Protein AF-A0A536MJC5-F1 (afdb_monomer_lite)

Sequence (106 aa):
MGDTGPTRTSAPLGMVAIAVIVLGVAAVGYLVTTFLFAFSGGQYRMVAVVNLGAVAVISLGVLVGAVMWMVRSSAEAIKWTAIATGGGWLAALIAEWLISFSLGAG

Structure (mmCIF, N/CA/C/O backbone):
data_AF-A0A536MJC5-F1
#
_entry.id   AF-A0A536MJC5-F1
#
loop_
_atom_site.group_PDB
_atom_site.id
_atom_site.type_symbol
_atom_site.label_atom_id
_atom_site.label_alt_id
_atom_site.label_comp_id
_atom_site.label_asym_id
_atom_site.label_entity_id
_atom_site.label_seq_id
_atom_site.pdbx_PDB_ins_code
_atom_site.Cartn_x
_atom_site.Cartn_y
_atom_site.Cartn_z
_atom_site.occupancy
_atom_site.B_iso_or_equiv
_atom_site.auth_seq_id
_atom_site.auth_comp_id
_atom_site.auth_asym_id
_atom_site.auth_atom_id
_atom_site.pdbx_PDB_model_num
ATOM 1 N N . MET A 1 1 ? -26.809 6.752 33.860 1.00 40.47 1 MET A N 1
ATOM 2 C CA . MET A 1 1 ? -26.117 5.496 33.495 1.00 40.47 1 MET A CA 1
ATOM 3 C C . MET A 1 1 ? -26.514 5.210 32.060 1.00 40.47 1 MET A C 1
ATOM 5 O O . MET A 1 1 ? -27.671 4.920 31.845 1.00 40.47 1 MET A O 1
ATOM 9 N N . GLY A 1 2 ? -25.728 5.464 31.023 1.00 45.28 2 GLY A N 1
ATOM 10 C CA . GLY A 1 2 ? -24.274 5.413 30.918 1.00 45.28 2 GLY A CA 1
ATOM 11 C C . GLY A 1 2 ? -23.872 4.322 29.921 1.00 45.28 2 GLY A C 1
ATOM 12 O O . GLY A 1 2 ? -22.959 3.565 30.216 1.00 45.28 2 GLY A O 1
ATOM 13 N N . ASP A 1 3 ? -24.571 4.210 28.785 1.00 44.28 3 ASP A N 1
ATOM 14 C CA . ASP A 1 3 ? -24.174 3.322 27.689 1.00 44.28 3 ASP A CA 1
ATOM 15 C C . ASP A 1 3 ? -23.102 4.022 26.848 1.00 44.28 3 ASP A C 1
ATOM 17 O O . ASP A 1 3 ? -23.372 4.621 25.811 1.00 44.28 3 ASP A O 1
ATOM 21 N N . THR A 1 4 ? -21.858 3.972 27.318 1.00 52.59 4 THR A N 1
ATOM 22 C CA . THR A 1 4 ? -20.671 4.330 26.525 1.00 52.59 4 THR A CA 1
ATOM 23 C C . THR A 1 4 ? -19.897 3.067 26.168 1.00 52.59 4 THR A C 1
ATOM 25 O O . THR A 1 4 ? -18.710 2.932 26.467 1.00 52.59 4 THR A O 1
ATOM 28 N N . GLY A 1 5 ? -20.588 2.102 25.557 1.00 50.84 5 GLY A N 1
ATOM 29 C CA . GLY A 1 5 ? -19.919 1.006 24.865 1.00 50.84 5 GLY A CA 1
ATOM 30 C C . GLY A 1 5 ? -19.159 1.569 23.659 1.00 50.84 5 GLY A C 1
ATOM 31 O O . GLY A 1 5 ? -19.705 2.438 22.976 1.00 50.84 5 GLY A O 1
ATOM 32 N N . PRO A 1 6 ? -17.918 1.122 23.385 1.00 52.19 6 PRO A N 1
ATOM 33 C CA . PRO A 1 6 ? -17.156 1.603 22.240 1.00 52.19 6 PRO A CA 1
ATOM 34 C C . PRO A 1 6 ? -18.013 1.433 20.992 1.00 52.19 6 PRO A C 1
ATOM 36 O O . PRO A 1 6 ? -18.525 0.339 20.737 1.00 52.19 6 PRO A O 1
ATOM 39 N N . THR A 1 7 ? -18.208 2.526 20.255 1.00 54.53 7 THR A N 1
ATOM 40 C CA . THR A 1 7 ? -18.882 2.543 18.961 1.00 54.53 7 THR A CA 1
ATOM 41 C C . THR A 1 7 ? -18.245 1.461 18.104 1.00 54.53 7 THR A C 1
ATOM 43 O O . THR A 1 7 ? -17.156 1.626 17.558 1.00 54.53 7 THR A O 1
ATOM 46 N N . ARG A 1 8 ? -18.902 0.299 18.021 1.00 56.75 8 ARG A N 1
ATOM 47 C CA . ARG A 1 8 ? -18.553 -0.727 17.050 1.00 56.75 8 ARG A CA 1
ATOM 48 C C . ARG A 1 8 ? -18.856 -0.090 15.706 1.00 56.75 8 ARG A C 1
ATOM 50 O O . ARG A 1 8 ? -19.987 -0.172 15.234 1.00 56.75 8 ARG A O 1
ATOM 57 N N . THR A 1 9 ? -17.873 0.578 15.101 1.00 57.66 9 THR A N 1
ATOM 58 C CA . THR A 1 9 ? -17.859 0.785 13.655 1.00 57.66 9 THR A CA 1
ATOM 59 C C . THR A 1 9 ? -18.228 -0.566 13.080 1.00 57.66 9 THR A C 1
ATOM 61 O O . THR A 1 9 ? -17.507 -1.538 13.323 1.00 57.66 9 THR A O 1
ATOM 64 N N . SER A 1 10 ? -19.417 -0.669 12.483 1.00 66.44 10 SER A N 1
ATOM 65 C CA . SER A 1 10 ? -19.926 -1.969 12.066 1.00 66.44 10 SER A CA 1
ATOM 66 C C . SER A 1 10 ? -18.849 -2.616 11.195 1.00 66.44 10 SER A C 1
ATOM 68 O O . SER A 1 10 ? -18.303 -1.964 10.304 1.00 66.44 10 SER A O 1
ATOM 70 N N . ALA A 1 11 ? -18.458 -3.853 11.515 1.00 74.62 11 ALA A N 1
ATOM 71 C CA . ALA A 1 11 ? -17.365 -4.533 10.819 1.00 74.62 11 ALA A CA 1
ATOM 72 C C . ALA A 1 11 ? -17.456 -4.421 9.277 1.00 74.62 11 ALA A C 1
ATOM 74 O O . ALA A 1 11 ? -16.417 -4.177 8.661 1.00 74.62 11 ALA A O 1
ATOM 75 N N . PRO A 1 12 ? -18.660 -4.452 8.657 1.00 81.06 12 PRO A N 1
ATOM 76 C CA . PRO A 1 12 ? -18.815 -4.192 7.227 1.00 81.06 12 PRO A CA 1
ATOM 77 C C . PRO A 1 12 ? -18.305 -2.813 6.781 1.00 81.06 12 PRO A C 1
ATOM 79 O O . PRO A 1 12 ? -17.588 -2.722 5.790 1.00 81.06 12 PRO A O 1
ATOM 82 N N . LEU A 1 13 ? -18.610 -1.738 7.516 1.00 86.25 13 LEU A N 1
ATOM 83 C CA . LEU A 1 13 ? -18.166 -0.382 7.166 1.00 86.25 13 LEU A CA 1
ATOM 84 C C . LEU A 1 13 ? -16.646 -0.228 7.266 1.00 86.25 13 LEU A C 1
ATOM 86 O O . LEU A 1 13 ? -16.039 0.426 6.420 1.00 86.25 13 LEU A O 1
ATOM 90 N N . GLY A 1 14 ? -16.014 -0.842 8.269 1.00 86.50 14 GLY A N 1
ATOM 91 C CA . GLY A 1 14 ? -14.556 -0.787 8.395 1.00 86.50 14 GLY A CA 1
ATOM 92 C C . GLY A 1 14 ? -13.836 -1.585 7.302 1.00 86.50 14 GLY A C 1
ATOM 93 O O . GLY A 1 14 ? -12.810 -1.134 6.800 1.00 86.50 14 GLY A O 1
ATOM 94 N N . MET A 1 15 ? -14.394 -2.723 6.876 1.00 88.19 15 MET A N 1
ATOM 95 C CA . MET A 1 15 ? -13.872 -3.481 5.732 1.00 88.19 15 MET A CA 1
ATOM 96 C C . MET A 1 15 ? -13.997 -2.689 4.428 1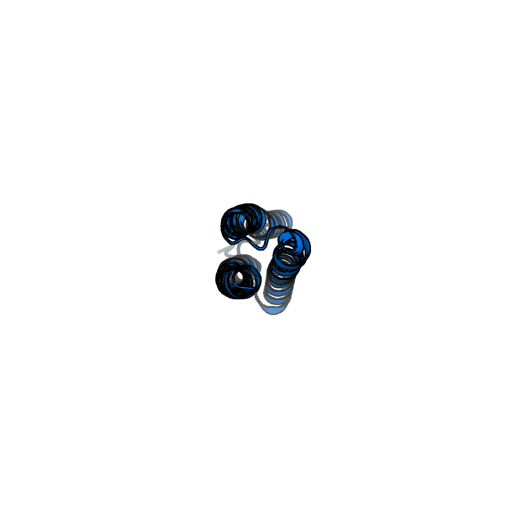.00 88.19 15 MET A C 1
ATOM 98 O O . MET A 1 15 ? -13.041 -2.633 3.658 1.00 88.19 15 MET A O 1
ATOM 102 N N . VAL A 1 16 ? -15.137 -2.023 4.206 1.00 92.88 16 VAL A N 1
ATOM 103 C CA . VAL A 1 16 ? -15.330 -1.131 3.052 1.00 92.88 16 VAL A CA 1
ATOM 104 C C . VAL A 1 16 ? -14.305 0.002 3.071 1.00 92.88 16 VAL A C 1
ATOM 106 O O . VAL A 1 16 ? -13.689 0.271 2.045 1.00 92.88 16 VAL A O 1
ATOM 109 N N . ALA A 1 17 ? -14.057 0.625 4.226 1.00 92.75 17 ALA A N 1
ATOM 110 C CA . ALA A 1 17 ? -13.052 1.681 4.345 1.00 92.75 17 ALA A CA 1
ATOM 111 C C . ALA A 1 17 ? -11.640 1.189 3.974 1.00 92.75 17 ALA A C 1
ATOM 113 O O . ALA A 1 17 ? -10.948 1.845 3.198 1.00 92.75 17 ALA A O 1
ATOM 114 N N . ILE A 1 18 ? -11.230 0.017 4.472 1.00 94.38 18 ILE A N 1
ATOM 115 C CA . ILE A 1 18 ? -9.944 -0.609 4.118 1.00 94.38 18 ILE A CA 1
ATOM 116 C C . ILE A 1 18 ? -9.875 -0.892 2.614 1.00 94.38 18 ILE A C 1
ATOM 118 O O . ILE A 1 18 ? -8.888 -0.535 1.975 1.00 94.38 18 ILE A O 1
ATOM 122 N N . ALA A 1 19 ? -10.925 -1.477 2.033 1.00 94.50 19 ALA A N 1
ATOM 123 C CA . ALA A 1 19 ? -10.971 -1.776 0.605 1.00 94.50 19 ALA A CA 1
ATOM 124 C C . ALA A 1 19 ? -10.865 -0.505 -0.253 1.00 94.50 19 ALA A C 1
ATOM 126 O O . ALA A 1 19 ? -10.096 -0.476 -1.210 1.00 94.50 19 ALA A O 1
ATOM 127 N N . VAL A 1 20 ? -11.578 0.563 0.117 1.00 96.25 20 VAL A N 1
ATOM 128 C CA . VAL A 1 20 ? -11.523 1.862 -0.572 1.00 96.25 20 VAL A CA 1
ATOM 129 C C . VAL A 1 20 ? -10.128 2.477 -0.488 1.00 96.25 20 VAL A C 1
ATOM 131 O O . VAL A 1 20 ? -9.633 2.976 -1.493 1.00 96.25 20 VAL A O 1
ATOM 134 N N . ILE A 1 21 ? -9.470 2.414 0.671 1.00 95.62 21 ILE A N 1
ATOM 135 C CA . ILE A 1 21 ? -8.093 2.903 0.828 1.00 95.62 21 ILE A CA 1
ATOM 136 C C . ILE A 1 21 ? -7.146 2.115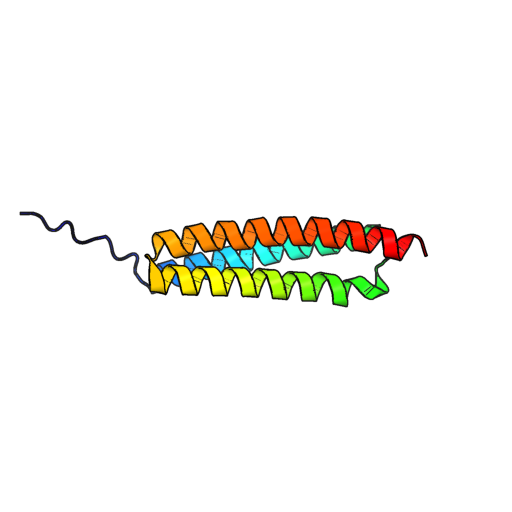 -0.076 1.00 95.62 21 ILE A C 1
ATOM 138 O O . ILE A 1 21 ? -6.421 2.711 -0.868 1.00 95.62 21 ILE A O 1
ATOM 142 N N . VAL A 1 22 ? -7.161 0.784 0.023 1.00 95.25 22 VAL A N 1
ATOM 143 C CA . VAL A 1 22 ? -6.226 -0.069 -0.719 1.00 95.25 22 VAL A CA 1
ATOM 144 C C . VAL A 1 22 ? -6.424 0.097 -2.221 1.00 95.25 22 VAL A C 1
ATOM 146 O O . VAL A 1 22 ? -5.468 0.393 -2.929 1.00 95.25 22 VAL A O 1
ATOM 149 N N . LEU A 1 23 ? -7.658 -0.044 -2.708 1.00 92.62 23 LEU A N 1
ATOM 150 C CA . LEU A 1 23 ? -7.953 0.008 -4.139 1.00 92.62 23 LEU A CA 1
ATOM 151 C C . LEU A 1 23 ? -7.871 1.428 -4.699 1.00 92.62 23 LEU A C 1
ATOM 153 O O . LEU A 1 23 ? -7.368 1.615 -5.802 1.00 92.62 23 LEU A O 1
ATOM 157 N N . GLY A 1 24 ? -8.328 2.430 -3.947 1.00 92.06 24 GLY A N 1
ATOM 158 C CA . GLY A 1 24 ? -8.287 3.827 -4.371 1.00 92.06 24 GLY A CA 1
ATOM 159 C C . GLY A 1 24 ? -6.856 4.334 -4.509 1.00 92.06 24 GLY A C 1
ATOM 160 O O . GLY A 1 24 ? -6.488 4.869 -5.554 1.00 92.06 24 GLY A O 1
ATOM 161 N N . VAL A 1 25 ? -6.018 4.106 -3.493 1.00 90.50 25 VAL A N 1
ATOM 162 C CA . VAL A 1 25 ? -4.599 4.479 -3.563 1.00 90.50 25 VAL A CA 1
ATOM 163 C C . VAL A 1 25 ? -3.875 3.627 -4.606 1.00 90.50 25 VAL A C 1
ATOM 165 O O . VAL A 1 25 ? -3.050 4.163 -5.339 1.00 90.50 25 VAL A O 1
ATOM 168 N N . ALA A 1 26 ? -4.216 2.339 -4.747 1.00 88.94 26 ALA A N 1
ATOM 169 C CA . ALA A 1 26 ? -3.631 1.494 -5.783 1.00 88.94 26 ALA A CA 1
ATOM 170 C C . ALA A 1 26 ? -3.949 1.954 -7.203 1.00 88.94 26 ALA A C 1
ATOM 172 O O . ALA A 1 26 ? -3.049 1.976 -8.034 1.00 88.94 26 ALA A O 1
ATOM 173 N N . ALA A 1 27 ? -5.185 2.365 -7.485 1.00 89.69 27 ALA A N 1
ATOM 174 C CA . ALA A 1 27 ? -5.552 2.888 -8.795 1.00 89.69 27 ALA A CA 1
ATOM 175 C C . ALA A 1 27 ? -4.740 4.144 -9.143 1.00 89.69 27 ALA A C 1
ATOM 177 O O . ALA A 1 27 ? -4.194 4.246 -10.239 1.00 89.69 27 ALA A O 1
ATOM 178 N N . VAL A 1 28 ? -4.609 5.078 -8.195 1.00 90.38 28 VAL A N 1
ATOM 179 C CA . VAL A 1 28 ? -3.823 6.304 -8.399 1.00 90.38 28 VAL A CA 1
ATOM 180 C C . VAL A 1 28 ? -2.339 5.983 -8.555 1.00 90.38 28 VAL A C 1
ATOM 182 O O . VAL A 1 28 ? -1.721 6.424 -9.520 1.00 90.38 28 VAL A O 1
ATOM 185 N N . GLY A 1 29 ? -1.774 5.194 -7.641 1.00 86.69 29 GLY A N 1
ATOM 186 C CA . GLY A 1 29 ? -0.369 4.803 -7.671 1.00 86.69 29 GLY A CA 1
ATOM 187 C C . GLY A 1 29 ? -0.000 4.108 -8.976 1.00 86.69 29 GLY A C 1
ATOM 188 O O . GLY A 1 29 ? 0.968 4.507 -9.613 1.00 86.69 29 GLY A O 1
ATOM 189 N N . TYR A 1 30 ? -0.835 3.165 -9.421 1.00 86.06 30 TYR A N 1
ATOM 190 C CA . TYR A 1 30 ? -0.665 2.440 -10.677 1.00 86.06 30 TYR A CA 1
ATOM 191 C C . TYR A 1 30 ? -0.676 3.359 -11.901 1.00 86.06 30 TYR A C 1
ATOM 193 O O . TYR A 1 30 ? 0.129 3.188 -12.812 1.00 86.06 30 TYR A O 1
ATOM 201 N N . LEU A 1 31 ? -1.581 4.342 -11.945 1.00 88.12 31 LEU A N 1
ATOM 202 C CA . LEU A 1 31 ? -1.636 5.307 -13.045 1.00 88.12 31 LEU A CA 1
ATOM 203 C C . LEU A 1 31 ? -0.394 6.202 -13.075 1.00 88.12 31 LEU A C 1
ATOM 205 O O . LEU A 1 31 ? 0.150 6.449 -14.151 1.00 88.12 31 LEU A O 1
ATOM 209 N N . VAL A 1 32 ? 0.071 6.664 -11.911 1.00 86.88 32 VAL A N 1
ATOM 210 C CA . VAL A 1 32 ? 1.271 7.505 -11.813 1.00 86.88 32 VAL A CA 1
ATOM 211 C C . VAL A 1 32 ? 2.509 6.720 -12.234 1.00 86.88 32 VAL A C 1
ATOM 213 O O . VAL A 1 32 ? 3.251 7.188 -13.092 1.00 86.88 32 VAL A O 1
ATOM 216 N N . THR A 1 33 ? 2.728 5.521 -11.696 1.00 82.06 33 THR A N 1
ATOM 217 C CA . THR A 1 33 ? 3.874 4.682 -12.072 1.00 82.06 33 THR A CA 1
ATOM 218 C C . THR A 1 33 ? 3.874 4.348 -13.559 1.00 82.06 33 THR A C 1
ATOM 220 O O . THR A 1 33 ? 4.894 4.495 -14.231 1.00 82.06 33 THR A O 1
ATOM 223 N N . THR A 1 34 ? 2.706 3.991 -14.096 1.00 82.56 34 THR A N 1
ATOM 224 C CA . THR A 1 34 ? 2.487 3.745 -15.526 1.00 82.56 34 THR A CA 1
ATOM 225 C C . THR A 1 34 ? 2.872 4.957 -16.370 1.00 82.56 34 THR A C 1
ATOM 227 O O . THR A 1 34 ? 3.615 4.822 -17.342 1.00 82.56 34 THR A O 1
ATOM 230 N N . PHE A 1 35 ? 2.405 6.148 -15.987 1.00 83.19 35 PHE A N 1
ATOM 231 C CA . PHE A 1 35 ? 2.746 7.394 -16.665 1.00 83.19 35 PHE A CA 1
ATOM 232 C C . PHE A 1 35 ? 4.259 7.634 -16.648 1.00 83.19 35 PHE A C 1
ATOM 234 O O . PHE A 1 35 ? 4.848 7.853 -17.699 1.00 83.19 35 PHE A O 1
ATOM 241 N N . LEU A 1 36 ? 4.911 7.531 -15.488 1.00 79.12 36 LEU A N 1
ATOM 242 C CA . LEU A 1 36 ? 6.350 7.773 -15.354 1.00 79.12 36 LEU A CA 1
ATOM 243 C C . LEU A 1 36 ? 7.187 6.785 -16.186 1.00 79.12 36 LEU A C 1
ATOM 245 O O . LEU A 1 36 ? 8.130 7.194 -16.864 1.00 79.12 36 LEU A O 1
ATOM 249 N N . PHE A 1 37 ? 6.810 5.503 -16.207 1.00 78.81 37 PHE A N 1
ATOM 250 C CA . PHE A 1 37 ? 7.472 4.491 -17.034 1.00 78.81 37 PHE A CA 1
ATOM 251 C C . PHE A 1 37 ? 7.287 4.716 -18.538 1.00 78.81 37 PHE A C 1
ATOM 253 O O . PHE A 1 37 ? 8.166 4.353 -19.321 1.00 78.81 37 PHE A O 1
ATOM 260 N N . ALA A 1 38 ? 6.184 5.335 -18.963 1.00 79.00 38 ALA A N 1
ATOM 261 C CA . ALA A 1 38 ? 5.985 5.671 -20.367 1.00 79.00 38 ALA A CA 1
ATOM 262 C C . ALA A 1 38 ? 7.032 6.683 -20.879 1.00 79.00 38 ALA A C 1
ATOM 264 O O . ALA A 1 38 ? 7.396 6.617 -22.053 1.00 79.00 38 ALA A O 1
ATOM 265 N N . PHE A 1 39 ? 7.561 7.555 -20.009 1.00 76.69 39 PHE A N 1
ATOM 266 C CA . PHE A 1 39 ? 8.583 8.559 -20.352 1.00 76.69 39 PHE A CA 1
ATOM 267 C C . PHE A 1 39 ? 10.031 8.113 -20.093 1.00 76.69 39 PHE A C 1
ATOM 269 O O . PHE A 1 39 ? 10.953 8.828 -20.477 1.00 76.69 39 PHE A O 1
ATOM 276 N N . SER A 1 40 ? 10.262 6.953 -19.471 1.00 74.62 40 SER A N 1
ATOM 277 C CA . SER A 1 40 ? 11.608 6.510 -19.067 1.00 74.62 40 SER A CA 1
ATOM 278 C C . SER A 1 40 ? 12.404 5.778 -20.155 1.00 74.62 40 SER A C 1
ATOM 280 O O . SER A 1 40 ? 13.588 5.512 -19.973 1.00 74.62 40 SER A O 1
ATOM 282 N N . GLY A 1 41 ? 11.762 5.394 -21.266 1.00 69.75 41 GLY A N 1
ATOM 283 C CA . GLY A 1 41 ? 12.356 4.535 -22.302 1.00 69.75 41 GLY A CA 1
ATOM 284 C C . GLY A 1 41 ? 12.305 3.028 -21.992 1.00 69.75 41 GLY A C 1
ATOM 285 O O . GLY A 1 41 ? 12.545 2.214 -22.878 1.00 69.75 41 GLY A O 1
ATOM 286 N N . GLY A 1 42 ? 11.902 2.625 -20.779 1.00 70.06 42 GLY A N 1
ATOM 287 C CA . GLY A 1 42 ? 11.830 1.226 -20.325 1.00 70.06 42 GLY A CA 1
ATOM 288 C C . GLY A 1 42 ? 10.503 0.494 -20.594 1.00 70.06 42 GLY A C 1
ATOM 289 O O . GLY A 1 42 ? 10.182 -0.468 -19.890 1.00 70.06 42 GLY A O 1
ATOM 290 N N . GLN A 1 43 ? 9.709 0.935 -21.577 1.00 73.25 43 GLN A N 1
ATOM 291 C CA . GLN A 1 43 ? 8.310 0.511 -21.778 1.00 73.25 43 GLN A CA 1
ATOM 292 C C . GLN A 1 43 ? 8.124 -1.017 -21.879 1.00 73.25 43 GLN A C 1
ATOM 294 O O . GLN A 1 43 ? 7.153 -1.562 -21.358 1.00 73.25 43 GLN A O 1
ATOM 299 N N . TYR A 1 44 ? 9.083 -1.741 -22.462 1.00 70.06 44 TYR A N 1
ATOM 300 C CA . TYR A 1 44 ? 9.007 -3.199 -22.651 1.00 70.06 44 TYR A CA 1
ATOM 301 C C . TYR A 1 44 ? 9.014 -4.008 -21.344 1.00 70.06 44 TYR A C 1
ATOM 303 O O . TYR A 1 44 ? 8.592 -5.162 -21.329 1.00 70.06 44 TYR A O 1
ATOM 311 N N . ARG A 1 45 ? 9.508 -3.428 -20.240 1.00 69.25 45 ARG A N 1
ATOM 312 C CA . ARG A 1 45 ? 9.581 -4.081 -18.918 1.00 69.25 45 ARG A CA 1
ATOM 313 C C . ARG A 1 45 ? 8.622 -3.490 -17.889 1.00 69.25 45 ARG A C 1
ATOM 315 O O . ARG A 1 45 ? 8.520 -4.011 -16.781 1.00 69.25 45 ARG A O 1
ATOM 322 N N . MET A 1 46 ? 7.881 -2.459 -18.279 1.00 70.81 46 MET A N 1
ATOM 323 C CA . MET A 1 46 ? 6.928 -1.736 -17.444 1.00 70.81 46 MET A CA 1
ATOM 324 C C . MET A 1 46 ? 5.908 -2.662 -16.775 1.00 70.81 46 MET A C 1
ATOM 326 O O . MET A 1 46 ? 5.710 -2.583 -15.570 1.00 70.81 46 MET A O 1
ATOM 330 N N . VAL A 1 47 ? 5.322 -3.599 -17.527 1.00 70.44 47 VAL A N 1
ATOM 331 C CA . VAL A 1 47 ? 4.306 -4.529 -17.003 1.00 70.44 47 VAL A CA 1
ATOM 332 C C . VAL A 1 47 ? 4.857 -5.375 -15.853 1.00 70.44 47 VAL A C 1
ATOM 334 O O . VAL A 1 47 ? 4.175 -5.564 -14.852 1.00 70.44 47 VAL A O 1
ATOM 337 N N . ALA A 1 48 ? 6.096 -5.860 -15.964 1.00 69.69 48 ALA A N 1
ATOM 338 C CA . ALA A 1 48 ? 6.701 -6.706 -14.938 1.00 69.69 48 ALA A CA 1
ATOM 339 C C . ALA A 1 48 ? 7.062 -5.923 -13.669 1.00 69.69 48 ALA A C 1
ATOM 341 O O . ALA A 1 48 ? 6.981 -6.474 -12.579 1.00 69.69 48 ALA A O 1
ATOM 342 N N . VAL A 1 49 ? 7.450 -4.653 -13.800 1.00 69.62 49 VAL A N 1
ATOM 343 C CA . VAL A 1 49 ? 7.870 -3.831 -12.659 1.00 69.62 49 VAL A CA 1
ATOM 344 C C . VAL A 1 49 ? 6.655 -3.214 -11.960 1.00 69.62 49 VAL A C 1
ATOM 346 O O . VAL A 1 49 ? 6.462 -3.434 -10.766 1.00 69.62 49 VAL A O 1
ATOM 349 N N . VAL A 1 50 ? 5.784 -2.544 -12.718 1.00 79.19 50 VAL A N 1
ATOM 350 C CA . VAL A 1 50 ? 4.624 -1.815 -12.186 1.00 79.19 50 VAL A CA 1
ATOM 351 C C . VAL A 1 50 ? 3.584 -2.765 -11.589 1.00 79.19 50 VAL A C 1
ATOM 353 O O . VAL A 1 50 ? 3.063 -2.514 -10.503 1.00 79.19 50 VAL A O 1
ATOM 356 N N . ASN A 1 51 ? 3.281 -3.893 -12.247 1.00 85.12 51 ASN A N 1
ATOM 357 C CA . ASN A 1 51 ? 2.282 -4.826 -11.711 1.00 85.12 51 ASN A CA 1
ATOM 358 C C . ASN A 1 51 ? 2.779 -5.511 -10.433 1.00 85.12 51 ASN A C 1
ATOM 360 O O . ASN A 1 51 ? 1.992 -5.765 -9.524 1.00 85.12 51 ASN A O 1
ATOM 364 N N . LEU A 1 52 ? 4.074 -5.819 -10.353 1.00 86.31 52 LEU A N 1
ATOM 365 C CA . LEU A 1 52 ? 4.650 -6.524 -9.211 1.00 86.31 52 LEU A CA 1
ATOM 366 C C . LEU A 1 52 ? 4.794 -5.579 -8.009 1.00 86.31 52 LEU A C 1
ATOM 368 O O . LEU A 1 52 ? 4.451 -5.969 -6.892 1.00 86.31 52 LEU A O 1
ATOM 372 N N . GLY A 1 53 ? 5.166 -4.316 -8.252 1.00 87.19 53 GLY A N 1
ATOM 373 C CA . GLY A 1 53 ? 5.085 -3.236 -7.267 1.00 87.19 53 GLY A CA 1
ATOM 374 C C . GLY A 1 53 ? 3.658 -3.031 -6.753 1.00 87.19 53 GLY A C 1
ATOM 375 O O . GLY A 1 53 ? 3.423 -3.064 -5.544 1.00 87.19 53 GLY A O 1
ATOM 376 N N . ALA A 1 54 ? 2.678 -2.932 -7.656 1.00 89.06 54 ALA A N 1
ATOM 377 C CA . ALA A 1 54 ? 1.270 -2.779 -7.291 1.00 89.06 54 ALA A CA 1
ATOM 378 C C . ALA A 1 54 ? 0.759 -3.940 -6.423 1.00 89.06 54 ALA A C 1
ATOM 380 O O . ALA A 1 54 ? 0.161 -3.710 -5.370 1.00 89.06 54 ALA A O 1
ATOM 381 N N . VAL A 1 55 ? 1.029 -5.189 -6.820 1.00 92.50 5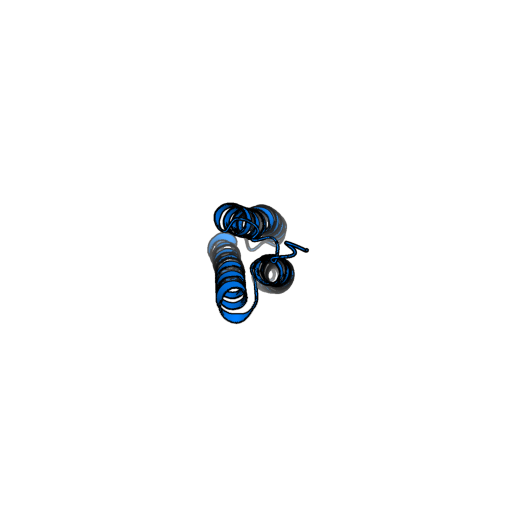5 VAL A N 1
ATOM 382 C CA . VAL A 1 55 ? 0.638 -6.383 -6.051 1.00 92.50 55 VAL A CA 1
ATOM 383 C C . VAL A 1 55 ? 1.282 -6.383 -4.666 1.00 92.50 55 VAL A C 1
ATOM 385 O O . VAL A 1 55 ? 0.600 -6.690 -3.684 1.00 92.50 55 VAL A O 1
ATOM 388 N N . ALA A 1 56 ? 2.559 -6.010 -4.558 1.00 92.00 56 ALA A N 1
ATOM 389 C CA . ALA A 1 56 ? 3.256 -5.938 -3.279 1.00 92.00 56 ALA A CA 1
ATOM 390 C C . ALA A 1 56 ? 2.609 -4.910 -2.338 1.00 92.00 56 ALA A C 1
ATOM 392 O O . ALA A 1 56 ? 2.325 -5.231 -1.182 1.00 92.00 56 ALA A O 1
ATOM 393 N N . VAL A 1 57 ? 2.310 -3.702 -2.829 1.00 94.06 57 VAL A N 1
ATOM 394 C CA . VAL A 1 57 ? 1.717 -2.641 -2.001 1.00 94.06 57 VAL A CA 1
ATOM 395 C C . VAL A 1 57 ? 0.274 -2.965 -1.608 1.00 94.06 57 VAL A C 1
ATOM 397 O O . VAL A 1 57 ? -0.101 -2.773 -0.451 1.00 94.06 57 VAL A O 1
ATOM 400 N N . ILE A 1 58 ? -0.528 -3.514 -2.527 1.00 95.12 58 ILE A N 1
ATOM 401 C CA . ILE A 1 58 ? -1.897 -3.967 -2.231 1.00 95.12 58 ILE A CA 1
ATOM 402 C C . ILE A 1 58 ? -1.874 -5.044 -1.143 1.00 95.12 58 ILE A C 1
ATOM 404 O O . ILE A 1 58 ? -2.591 -4.937 -0.146 1.00 95.12 58 ILE A O 1
ATOM 408 N N . SER A 1 59 ? -1.019 -6.058 -1.307 1.00 96.19 59 SER A N 1
ATOM 409 C CA . SER A 1 59 ? -0.891 -7.159 -0.346 1.00 96.19 59 SER A CA 1
ATOM 410 C C . SER A 1 59 ? -0.449 -6.648 1.024 1.00 96.19 59 SER A C 1
ATOM 412 O O . SER A 1 59 ? -1.017 -7.044 2.040 1.00 96.19 59 SER A O 1
ATOM 414 N N . LEU A 1 60 ? 0.510 -5.718 1.060 1.00 96.00 60 LEU A N 1
ATOM 415 C CA . LEU A 1 60 ? 0.967 -5.074 2.289 1.00 96.00 60 LEU A CA 1
ATOM 416 C C . LEU A 1 60 ? -0.172 -4.330 2.999 1.00 96.00 60 LEU A C 1
ATOM 418 O O . LEU A 1 60 ? -0.361 -4.516 4.199 1.00 96.00 60 LEU A O 1
ATOM 422 N N . GLY A 1 61 ? -0.948 -3.522 2.271 1.00 96.00 61 GLY A N 1
ATOM 423 C CA . GLY A 1 61 ? -2.077 -2.774 2.829 1.00 96.00 61 GLY A CA 1
ATOM 424 C C . GLY A 1 61 ? -3.132 -3.687 3.455 1.00 96.00 61 GLY A C 1
ATOM 425 O O . GLY A 1 61 ? -3.544 -3.464 4.595 1.00 96.00 61 GLY A O 1
ATOM 426 N N . VAL A 1 62 ? -3.511 -4.761 2.753 1.00 96.19 62 VAL A N 1
ATOM 427 C CA . VAL A 1 62 ? -4.471 -5.759 3.255 1.00 96.19 62 VAL A CA 1
ATOM 428 C C . VAL A 1 62 ? -3.931 -6.482 4.489 1.00 96.19 62 VAL A C 1
ATOM 430 O O . VAL A 1 62 ? -4.649 -6.603 5.482 1.00 96.19 62 VAL A O 1
ATOM 433 N N . LEU A 1 63 ? -2.673 -6.934 4.461 1.00 97.38 63 LEU A N 1
ATOM 434 C CA . LEU A 1 63 ? -2.055 -7.649 5.581 1.00 97.38 63 LEU A CA 1
ATOM 435 C C . LEU A 1 63 ? -1.942 -6.766 6.825 1.00 97.38 63 LEU A C 1
ATOM 437 O O . LEU A 1 63 ? -2.311 -7.198 7.916 1.00 97.38 63 LEU A O 1
ATOM 441 N N . VAL A 1 64 ? -1.486 -5.521 6.672 1.00 96.81 64 VAL A N 1
ATOM 442 C CA . VAL A 1 64 ? -1.396 -4.567 7.786 1.00 96.81 64 VAL A CA 1
ATOM 443 C C . VAL A 1 64 ? -2.781 -4.276 8.356 1.00 96.81 64 VAL A C 1
ATOM 445 O O . VAL A 1 64 ? -2.952 -4.310 9.576 1.00 96.81 64 VAL A O 1
ATOM 448 N N . GLY A 1 65 ? -3.780 -4.052 7.500 1.00 95.00 65 GLY A N 1
ATOM 449 C CA . GLY A 1 65 ? -5.164 -3.867 7.927 1.00 95.00 65 GLY A CA 1
ATOM 450 C C . GLY A 1 65 ? -5.693 -5.060 8.720 1.00 95.00 65 GLY A C 1
ATOM 451 O O . GLY A 1 65 ? -6.213 -4.879 9.820 1.00 95.00 65 GLY A O 1
ATOM 452 N N . ALA A 1 66 ? -5.498 -6.279 8.214 1.00 93.56 66 ALA A N 1
ATOM 453 C CA . ALA A 1 66 ? -5.928 -7.508 8.876 1.00 93.56 66 ALA A CA 1
ATOM 454 C C . ALA A 1 66 ? -5.250 -7.699 10.243 1.00 93.56 66 ALA A C 1
ATOM 456 O O . ALA A 1 66 ? -5.934 -7.932 11.241 1.00 93.56 66 ALA A O 1
ATOM 457 N N . VAL A 1 67 ? -3.925 -7.536 10.317 1.00 96.62 67 VAL A N 1
ATOM 458 C CA . VAL A 1 67 ? -3.163 -7.668 11.569 1.00 96.62 67 VAL A CA 1
ATOM 459 C C . VAL A 1 67 ? -3.631 -6.644 12.597 1.00 96.62 67 VAL A C 1
ATOM 461 O O . VAL A 1 67 ? -3.923 -7.003 13.735 1.00 96.62 67 VAL A O 1
ATOM 464 N N . MET A 1 68 ? -3.756 -5.376 12.207 1.00 95.94 68 MET A N 1
ATOM 465 C CA . MET A 1 68 ? -4.164 -4.307 13.122 1.00 95.94 68 MET A CA 1
ATOM 466 C C . MET A 1 68 ? -5.615 -4.458 13.579 1.00 95.94 68 MET A C 1
ATOM 468 O O . MET A 1 68 ? -5.936 -4.110 14.715 1.00 95.94 68 MET A O 1
ATOM 472 N N . TRP A 1 69 ? -6.474 -5.038 12.741 1.00 92.94 69 TRP A N 1
ATOM 473 C CA . TRP A 1 69 ? -7.834 -5.388 13.131 1.00 92.94 69 TRP A CA 1
ATOM 474 C C . TRP A 1 69 ? -7.851 -6.490 14.192 1.00 92.94 69 TRP A C 1
ATOM 476 O O . TRP A 1 69 ? -8.604 -6.391 15.157 1.00 92.94 69 TRP A O 1
ATOM 486 N N . MET A 1 70 ? -7.015 -7.522 14.031 1.00 91.88 70 MET A N 1
ATOM 487 C CA . MET A 1 70 ? -6.925 -8.646 14.970 1.00 91.88 70 MET A CA 1
ATOM 488 C C . MET A 1 70 ? -6.303 -8.248 16.311 1.00 91.88 70 MET A C 1
ATOM 490 O O . MET A 1 70 ? -6.766 -8.698 17.354 1.00 91.88 70 MET A O 1
ATOM 494 N N . VAL A 1 71 ? -5.249 -7.427 16.293 1.00 94.62 71 VAL A N 1
ATOM 495 C CA . VAL A 1 71 ? -4.429 -7.154 17.488 1.00 94.62 71 VAL A CA 1
ATOM 496 C C . VAL A 1 71 ? -4.751 -5.828 18.179 1.00 94.62 71 VAL A C 1
ATOM 498 O O . VAL A 1 71 ? -4.262 -5.589 19.281 1.00 94.62 71 VAL A O 1
ATOM 501 N N . ARG A 1 72 ? -5.530 -4.940 17.544 1.00 90.69 72 ARG A N 1
ATOM 502 C CA . ARG A 1 72 ? -5.878 -3.620 18.095 1.00 90.69 72 ARG A CA 1
ATOM 503 C C . ARG A 1 72 ? -7.369 -3.319 17.972 1.00 90.69 72 ARG A C 1
ATOM 505 O O . ARG A 1 72 ? -8.137 -3.620 18.878 1.00 90.69 72 ARG A O 1
ATOM 51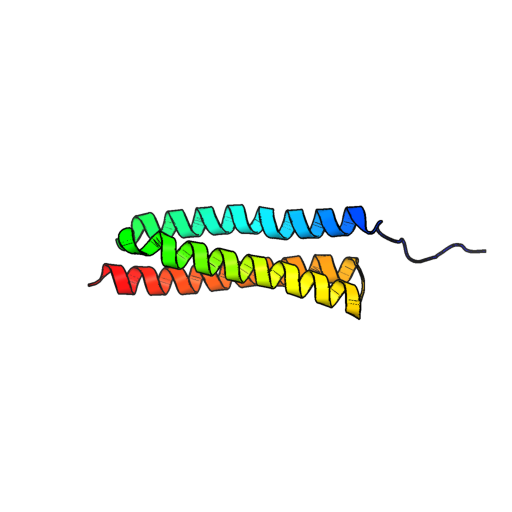2 N N . SER A 1 73 ? -7.776 -2.650 16.898 1.00 89.56 73 SER A N 1
ATOM 513 C CA . SER A 1 73 ? -9.140 -2.156 16.703 1.00 89.56 73 SER A CA 1
ATOM 514 C C . SER A 1 73 ? -9.403 -1.852 15.231 1.00 89.56 73 SER A C 1
ATOM 516 O O . SER A 1 73 ? -8.472 -1.686 14.442 1.00 89.56 73 SER A O 1
ATOM 518 N N . SER A 1 74 ? -10.676 -1.713 14.858 1.00 87.94 74 SER A N 1
ATOM 519 C CA . SER A 1 74 ? -11.068 -1.326 13.496 1.00 87.94 74 SER A CA 1
ATOM 520 C C . SER A 1 74 ? -10.550 0.065 13.104 1.00 87.94 74 SER A C 1
ATOM 522 O O . SER A 1 74 ? -10.133 0.269 11.967 1.00 87.94 74 SER A O 1
ATOM 524 N N . ALA A 1 75 ? -10.523 1.017 14.041 1.00 90.44 75 ALA A N 1
ATOM 525 C CA . ALA A 1 75 ? -9.999 2.360 13.793 1.00 90.44 75 ALA A CA 1
ATOM 526 C C . ALA A 1 75 ? -8.481 2.348 13.540 1.00 90.44 75 ALA A C 1
ATOM 528 O O . ALA A 1 75 ? -8.004 2.978 12.594 1.00 90.44 75 ALA A O 1
ATOM 529 N N . GLU A 1 76 ? -7.726 1.588 14.340 1.00 93.62 76 GLU A N 1
ATOM 530 C CA . GLU A 1 76 ? -6.288 1.402 14.119 1.00 93.62 76 GLU A CA 1
ATOM 531 C C . GLU A 1 76 ? -6.027 0.660 12.803 1.00 93.62 76 GLU A C 1
ATOM 533 O O . GLU A 1 76 ? -5.121 1.040 12.067 1.00 93.62 76 GLU A O 1
ATOM 538 N N . ALA A 1 77 ? -6.851 -0.331 12.450 1.00 94.19 77 ALA A N 1
ATOM 539 C CA . ALA A 1 77 ? -6.745 -1.036 11.177 1.00 94.19 77 ALA A CA 1
ATOM 540 C C . ALA A 1 77 ? -6.853 -0.097 9.973 1.00 94.19 77 ALA A C 1
ATOM 542 O O . ALA A 1 77 ? -5.989 -0.128 9.098 1.00 94.19 77 ALA A O 1
ATOM 543 N N . ILE A 1 78 ? -7.859 0.781 9.947 1.00 94.81 78 ILE A N 1
ATOM 544 C CA . ILE A 1 78 ? -8.039 1.773 8.876 1.00 94.81 78 ILE A CA 1
ATOM 545 C C . ILE A 1 78 ? -6.824 2.708 8.800 1.00 94.81 78 ILE A C 1
ATOM 547 O O . ILE A 1 78 ? -6.257 2.906 7.724 1.00 94.81 78 ILE A O 1
ATOM 551 N N . LYS A 1 79 ? -6.384 3.243 9.945 1.00 96.06 79 LYS A N 1
ATOM 552 C CA . LYS A 1 79 ? -5.243 4.164 10.026 1.00 96.06 79 LYS A CA 1
ATOM 553 C C . LYS A 1 79 ? -3.951 3.528 9.509 1.00 96.06 79 LYS A C 1
ATOM 555 O O . LYS A 1 79 ? -3.275 4.107 8.662 1.00 96.06 79 LYS A O 1
ATOM 560 N N . TRP A 1 80 ? -3.607 2.338 9.992 1.00 97.12 80 TRP A N 1
ATOM 561 C CA . TRP A 1 80 ? -2.381 1.652 9.586 1.00 97.12 80 TRP A CA 1
ATOM 562 C C . TRP A 1 80 ? -2.445 1.133 8.151 1.00 97.12 80 TRP A C 1
ATOM 564 O O . TRP A 1 80 ? -1.425 1.166 7.468 1.00 97.12 80 TRP A O 1
ATOM 574 N N . THR A 1 81 ? -3.627 0.749 7.656 1.00 97.25 81 THR A N 1
ATOM 575 C CA . THR A 1 81 ? -3.835 0.449 6.229 1.00 97.25 81 THR A CA 1
ATOM 576 C C . THR A 1 81 ? -3.492 1.664 5.371 1.00 97.25 81 THR A C 1
ATOM 578 O O . THR A 1 81 ? -2.754 1.527 4.397 1.00 97.25 81 THR A O 1
ATOM 581 N N . ALA A 1 82 ? -3.983 2.856 5.732 1.00 95.88 82 ALA A N 1
ATOM 582 C CA . ALA A 1 82 ? -3.695 4.086 4.994 1.00 95.88 82 ALA A CA 1
ATOM 583 C C . ALA A 1 82 ? -2.196 4.416 4.990 1.00 95.88 82 ALA A C 1
ATOM 585 O O . ALA A 1 82 ? -1.639 4.717 3.936 1.00 95.88 82 ALA A O 1
ATOM 586 N N . ILE A 1 83 ? -1.533 4.291 6.145 1.00 96.69 83 ILE A N 1
ATOM 587 C CA . ILE A 1 83 ? -0.088 4.530 6.274 1.00 96.69 83 ILE A CA 1
ATOM 588 C C . ILE A 1 83 ? 0.708 3.530 5.428 1.00 96.69 83 ILE A C 1
ATOM 590 O O . ILE A 1 83 ? 1.564 3.939 4.649 1.00 96.69 83 ILE A O 1
ATOM 594 N N . ALA A 1 84 ? 0.425 2.231 5.554 1.00 96.56 84 ALA A N 1
ATOM 595 C CA . ALA A 1 84 ? 1.166 1.187 4.851 1.00 96.56 84 ALA A CA 1
ATOM 596 C C . ALA A 1 84 ? 0.948 1.242 3.335 1.00 96.56 84 ALA A C 1
ATOM 598 O O . ALA A 1 84 ? 1.905 1.129 2.575 1.00 96.56 84 ALA A O 1
ATOM 599 N N . THR A 1 85 ? -0.292 1.470 2.895 1.00 95.38 85 THR A N 1
ATOM 600 C CA . THR A 1 85 ? -0.618 1.581 1.468 1.00 95.38 85 THR A CA 1
ATOM 601 C C . THR A 1 85 ? 0.005 2.843 0.872 1.00 95.38 85 THR A C 1
ATOM 603 O O . THR A 1 85 ? 0.688 2.767 -0.144 1.00 95.38 85 THR 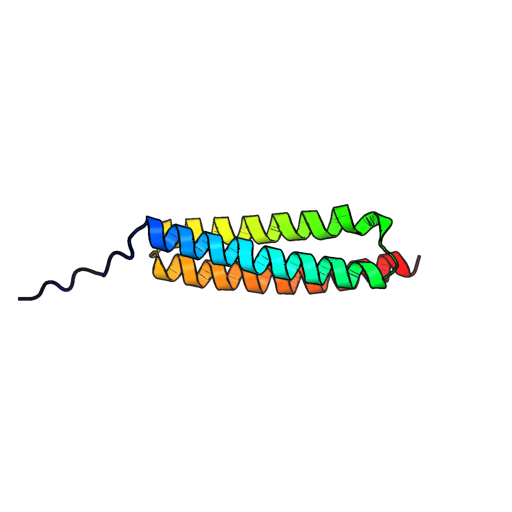A O 1
ATOM 606 N N . GLY A 1 86 ? -0.169 4.003 1.516 1.00 93.69 86 GLY A N 1
ATOM 607 C CA . GLY A 1 86 ? 0.391 5.268 1.034 1.00 93.69 86 GLY A CA 1
ATOM 608 C C . GLY A 1 86 ? 1.922 5.279 1.035 1.00 93.69 86 GLY A C 1
ATOM 609 O O . GLY A 1 86 ? 2.541 5.623 0.030 1.00 93.69 86 GLY A O 1
ATOM 610 N N . GLY A 1 87 ? 2.541 4.844 2.135 1.00 94.12 87 GLY A N 1
ATOM 611 C CA . GLY A 1 87 ? 3.996 4.727 2.242 1.00 94.12 87 GLY A CA 1
ATOM 612 C C . GLY A 1 87 ? 4.578 3.682 1.288 1.00 94.12 87 GLY A C 1
ATOM 613 O O . GLY A 1 87 ? 5.613 3.926 0.673 1.00 94.12 87 GLY A O 1
ATOM 614 N N . GLY A 1 88 ? 3.887 2.554 1.105 1.00 93.50 88 GLY A N 1
ATOM 615 C CA . GLY A 1 88 ? 4.266 1.519 0.146 1.00 93.50 88 GLY A CA 1
ATOM 616 C C . GLY A 1 88 ? 4.273 2.033 -1.292 1.00 93.50 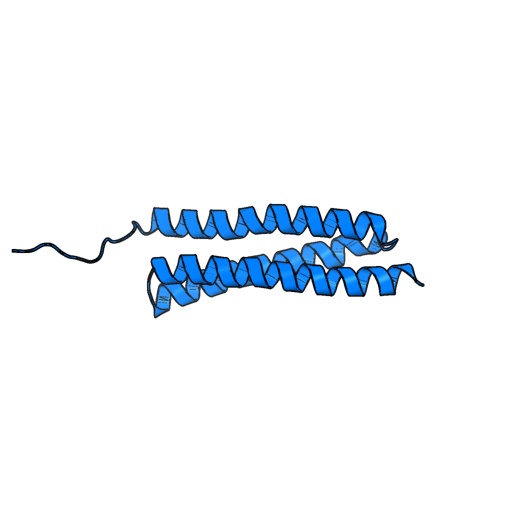88 GLY A C 1
ATOM 617 O O . GLY A 1 88 ? 5.233 1.784 -2.013 1.00 93.50 88 GLY A O 1
ATOM 618 N N . TRP A 1 89 ? 3.264 2.813 -1.694 1.00 92.25 89 TRP A N 1
ATOM 619 C CA . TRP A 1 89 ? 3.228 3.420 -3.028 1.00 92.25 89 TRP A CA 1
ATOM 620 C C . TRP A 1 89 ? 4.303 4.479 -3.232 1.00 92.25 89 TRP A C 1
ATOM 622 O O . TRP A 1 89 ? 4.893 4.532 -4.306 1.00 92.25 89 TRP A O 1
ATOM 632 N N . LEU A 1 90 ? 4.606 5.285 -2.212 1.00 90.69 90 LEU A N 1
ATOM 633 C CA . LEU A 1 90 ? 5.726 6.224 -2.279 1.00 90.69 90 LEU A CA 1
ATOM 634 C C . LEU A 1 90 ? 7.056 5.484 -2.497 1.00 90.69 90 LEU A C 1
ATOM 636 O O . LEU A 1 90 ? 7.845 5.870 -3.357 1.00 90.69 90 LEU A O 1
ATOM 640 N N . ALA A 1 91 ? 7.286 4.399 -1.754 1.00 91.12 91 ALA A N 1
ATOM 641 C CA . ALA A 1 91 ? 8.477 3.570 -1.911 1.00 91.12 91 ALA A CA 1
ATOM 642 C C . ALA A 1 91 ? 8.528 2.887 -3.287 1.00 91.12 91 ALA A C 1
ATOM 644 O O . ALA A 1 91 ? 9.580 2.893 -3.925 1.00 91.12 91 ALA A O 1
ATOM 645 N N . ALA A 1 92 ? 7.397 2.350 -3.760 1.00 88.50 92 ALA A N 1
ATOM 646 C CA . ALA A 1 92 ? 7.280 1.754 -5.086 1.00 88.50 92 ALA A CA 1
ATOM 647 C C . ALA A 1 92 ? 7.610 2.781 -6.173 1.00 88.50 92 ALA A C 1
ATOM 649 O O . ALA A 1 92 ? 8.497 2.528 -6.973 1.00 88.50 92 ALA A O 1
ATOM 650 N N . LEU A 1 93 ? 7.013 3.977 -6.134 1.00 86.25 93 LEU A N 1
ATOM 651 C CA . LEU A 1 93 ? 7.297 5.063 -7.079 1.00 86.25 93 LEU A CA 1
ATOM 652 C C . LEU A 1 93 ? 8.788 5.414 -7.145 1.00 86.25 93 LEU A C 1
ATOM 654 O O . LEU A 1 93 ? 9.332 5.551 -8.237 1.00 86.25 93 LEU A O 1
ATOM 658 N N . ILE A 1 94 ? 9.461 5.534 -5.997 1.00 86.06 94 ILE A N 1
ATOM 659 C CA . ILE A 1 94 ? 10.900 5.833 -5.946 1.00 86.06 94 ILE A CA 1
ATOM 660 C C . ILE A 1 94 ? 11.716 4.687 -6.556 1.00 86.06 94 ILE A C 1
ATOM 662 O O . ILE A 1 94 ? 12.588 4.930 -7.391 1.00 86.06 94 ILE A O 1
ATOM 666 N N . ALA A 1 95 ? 11.443 3.445 -6.153 1.00 86.00 95 ALA A N 1
ATOM 667 C CA . ALA A 1 95 ? 12.162 2.276 -6.651 1.00 86.00 95 ALA A CA 1
ATOM 668 C C . ALA A 1 95 ? 11.975 2.111 -8.165 1.00 86.00 95 ALA A C 1
ATOM 670 O O . ALA A 1 95 ? 12.937 1.918 -8.906 1.00 86.00 95 ALA A O 1
ATOM 671 N N . GLU A 1 96 ? 10.738 2.249 -8.623 1.00 80.62 96 GLU A N 1
ATOM 672 C CA . GLU A 1 96 ? 10.347 2.180 -10.022 1.00 80.62 96 GLU A CA 1
ATOM 673 C C . GLU A 1 96 ? 11.007 3.270 -10.859 1.00 80.62 96 GLU A C 1
ATOM 675 O O . GLU A 1 96 ? 11.560 2.970 -11.916 1.00 80.62 96 GLU A O 1
ATOM 680 N N . TRP A 1 97 ? 11.040 4.507 -10.359 1.00 78.62 97 TRP A N 1
ATOM 681 C CA . TRP A 1 97 ? 11.740 5.613 -11.005 1.00 78.62 97 TRP A CA 1
ATOM 682 C C . TRP A 1 97 ? 13.224 5.284 -11.204 1.00 78.62 97 TRP A C 1
ATOM 684 O O . TRP A 1 97 ? 13.711 5.322 -12.333 1.00 78.62 97 TRP A O 1
ATOM 694 N N . LEU A 1 98 ? 13.929 4.864 -10.149 1.00 81.88 98 LEU A N 1
ATOM 695 C CA . LEU A 1 98 ? 15.353 4.506 -10.217 1.00 81.88 98 LEU A CA 1
ATOM 696 C C . LEU A 1 98 ? 15.629 3.357 -11.199 1.00 81.88 98 LEU A C 1
ATOM 698 O O . LEU A 1 98 ? 16.555 3.442 -12.009 1.00 81.88 98 LEU A O 1
ATOM 702 N N . ILE A 1 99 ? 14.805 2.306 -11.164 1.00 79.69 99 ILE A N 1
ATOM 703 C CA . ILE A 1 99 ? 14.907 1.170 -12.088 1.00 79.69 99 ILE A CA 1
ATOM 704 C C . ILE A 1 99 ? 14.684 1.640 -13.528 1.00 79.69 99 ILE A C 1
ATOM 706 O O . ILE A 1 99 ? 15.451 1.277 -14.418 1.00 79.69 99 ILE A O 1
ATOM 710 N N . SER A 1 100 ? 13.674 2.476 -13.761 1.00 72.50 100 SER A N 1
ATOM 711 C CA . SER A 1 100 ? 13.291 2.923 -15.097 1.00 72.50 100 SER A CA 1
ATOM 712 C C . SER A 1 100 ? 14.414 3.681 -15.824 1.00 72.50 100 SER A C 1
ATOM 714 O O . SER A 1 100 ? 14.694 3.367 -16.979 1.00 72.50 100 SER A O 1
ATOM 716 N N . PHE A 1 101 ? 15.144 4.571 -15.137 1.00 70.56 101 PHE A N 1
ATOM 717 C CA . PHE A 1 101 ? 16.309 5.259 -15.715 1.00 70.56 101 PHE A CA 1
ATOM 718 C C . PHE A 1 101 ? 17.487 4.319 -15.953 1.00 70.56 101 PHE A C 1
ATOM 720 O O . PHE A 1 101 ? 18.143 4.419 -16.987 1.00 70.56 101 PHE A O 1
ATOM 727 N N . SER A 1 102 ? 17.746 3.381 -15.036 1.00 72.88 102 SER A N 1
ATOM 728 C CA . SER A 1 102 ? 18.816 2.398 -15.249 1.00 72.88 102 SER A CA 1
ATOM 729 C C . SER A 1 102 ? 18.563 1.500 -16.465 1.00 72.88 102 SER A C 1
ATOM 731 O O . SER A 1 102 ? 19.510 1.094 -17.129 1.00 72.88 102 SER A O 1
ATOM 733 N N . LEU A 1 103 ? 17.294 1.220 -16.778 1.00 66.75 103 LEU A N 1
ATOM 734 C CA . LEU A 1 103 ? 16.899 0.392 -17.918 1.00 66.75 103 LEU A CA 1
ATOM 735 C C . LEU A 1 103 ? 16.804 1.178 -19.234 1.00 66.75 103 LEU A C 1
ATOM 737 O O . LEU A 1 103 ? 16.943 0.572 -20.289 1.00 66.75 103 LEU A O 1
ATOM 741 N N . GLY A 1 104 ? 16.551 2.490 -19.185 1.00 62.41 104 GLY A N 1
ATOM 742 C CA . GLY A 1 104 ? 16.510 3.365 -20.365 1.00 62.41 104 GLY A CA 1
ATOM 743 C C . GLY A 1 104 ? 17.881 3.870 -20.834 1.00 62.41 104 GLY A C 1
ATOM 744 O O . GLY A 1 104 ? 17.998 4.343 -21.959 1.00 62.41 104 GLY A O 1
ATOM 745 N N . ALA A 1 105 ? 18.916 3.779 -19.992 1.00 57.41 105 ALA A N 1
ATOM 746 C CA . ALA A 1 105 ? 20.290 4.176 -20.319 1.00 57.41 105 ALA A CA 1
ATOM 747 C C . ALA A 1 105 ? 21.125 3.072 -21.008 1.00 57.41 105 ALA A C 1
ATOM 749 O O . ALA A 1 105 ? 22.316 3.283 -21.246 1.00 57.41 105 ALA A O 1
ATOM 750 N N . GLY A 1 106 ? 20.528 1.901 -21.263 1.00 49.75 106 GLY A N 1
ATOM 751 C CA . GLY A 1 106 ? 21.165 0.737 -21.893 1.00 49.75 106 GLY A CA 1
ATOM 752 C C . GLY A 1 106 ? 20.870 0.603 -23.378 1.00 49.75 106 GLY A C 1
ATOM 753 O O . GLY A 1 106 ? 19.768 1.013 -23.803 1.00 49.75 106 GLY A O 1
#

Radius of gyration: 17.56 Å; chains: 1; bounding box: 47×17×56 Å

pLDDT: mean 82.94, std 14.07, range [40.47, 97.38]

Foldseek 3Di:
DDPPDPPPPPPVNLVVLLVCLLVVLLVVLLVVLLVLLVPLQQNVCSCVLSVVLSVVLSVQLVVQLVVCVVPPNSVSSSVRSNVSNVVSSVVSSVVSNVVSNVNNVD

Secondary structure (DSSP, 8-state):
----------HHHHHHHHHHHHHHHHHHHHHHHHHHHHHSS-GGGHHHHHHHHHHHHHHHHHHHHHHHHHHT-HHHHHHHHHHHHHHHHHHHHHHHHHHHHHHHT-